Protein AF-A0A7W8IUI6-F1 (afdb_monomer_lite)

Radius of gyration: 22.39 Å; chains: 1; bounding box: 43×70×46 Å

Secondary structure (DSSP, 8-state):
--HHHHHHHHHHHHHHHHTTTTS-HHHHHHHHHHHHHHHH--S------TT-S---HHHHHHHHHS-HHHHHHHHTTS-HHHHHHHHHHTT----TTS-HHHHHHHHHHHHHHHHHHHHHHTSSSSSSSSSS--

Organism: NCBI:txid265948

Foldseek 3Di:
DDPVVVVVVVVVVVVLVVVQVPHDPVVSVVVVVVVVVVVPPPDPPDPPPPPPLDDCVVVLVVLLPDDLVVQLVSLVVDDLVVLVSSCVVVVHDDDSPDDSSVSSVSSSVVSVVVVVVVVVVVPPPPPPPPPPDD

Structure (mmCIF, N/CA/C/O backbone):
data_AF-A0A7W8IUI6-F1
#
_entry.id   AF-A0A7W8IUI6-F1
#
loop_
_atom_site.group_PDB
_atom_site.id
_atom_site.type_symbol
_atom_site.label_atom_id
_atom_site.label_alt_id
_atom_site.label_comp_id
_atom_site.label_asym_id
_atom_site.label_entity_id
_atom_site.label_seq_id
_atom_site.pdbx_PDB_ins_code
_atom_site.Cartn_x
_atom_site.Cartn_y
_atom_site.Cartn_z
_atom_site.occupancy
_atom_site.B_iso_or_equiv
_atom_site.auth_seq_id
_atom_site.auth_comp_id
_atom_site.auth_asym_id
_atom_site.auth_atom_id
_atom_site.pdbx_PDB_model_num
ATOM 1 N N . MET A 1 1 ? 25.401 -18.950 -16.901 1.00 66.31 1 MET A N 1
ATOM 2 C CA . MET A 1 1 ? 24.243 -18.455 -17.680 1.00 66.31 1 MET A CA 1
ATOM 3 C C . MET A 1 1 ? 24.741 -18.035 -19.053 1.00 66.31 1 MET A C 1
ATOM 5 O O . MET A 1 1 ? 25.766 -17.369 -19.109 1.00 66.31 1 MET A O 1
ATOM 9 N N . LYS A 1 2 ? 24.081 -18.447 -20.143 1.00 92.81 2 LYS A N 1
ATOM 10 C CA . LYS A 1 2 ? 24.415 -17.941 -21.486 1.00 92.81 2 LYS A CA 1
ATOM 11 C C . LYS A 1 2 ? 23.918 -16.499 -21.617 1.00 92.81 2 LYS A C 1
ATOM 13 O O . LYS A 1 2 ? 22.883 -16.175 -21.042 1.00 92.81 2 LYS A O 1
ATOM 18 N N . VAL A 1 3 ? 24.612 -15.666 -22.393 1.00 88.69 3 VAL A N 1
ATOM 19 C CA . VAL A 1 3 ? 24.217 -14.261 -22.629 1.00 88.69 3 VAL A CA 1
ATOM 20 C C . VAL A 1 3 ? 22.779 -14.172 -23.145 1.00 88.69 3 VAL A C 1
ATOM 22 O O . VAL A 1 3 ? 22.006 -13.367 -22.641 1.00 88.69 3 VAL A O 1
ATOM 25 N N . GLN A 1 4 ? 22.383 -15.082 -24.040 1.00 92.38 4 GLN A N 1
ATOM 26 C CA . GLN A 1 4 ? 21.007 -15.165 -24.536 1.00 92.38 4 GLN A CA 1
ATOM 27 C C . GLN A 1 4 ? 19.974 -15.324 -23.408 1.00 92.38 4 GLN A C 1
ATOM 29 O O . GLN A 1 4 ? 18.992 -14.603 -23.363 1.00 92.38 4 GLN A O 1
ATOM 34 N N . THR A 1 5 ? 20.236 -16.189 -22.424 1.00 93.56 5 THR A N 1
ATOM 35 C CA . THR A 1 5 ? 19.338 -16.389 -21.275 1.00 93.56 5 THR A CA 1
ATOM 36 C C . THR A 1 5 ? 19.192 -15.124 -20.423 1.00 93.56 5 THR A C 1
ATOM 38 O O . THR A 1 5 ? 18.132 -14.890 -19.843 1.00 93.56 5 THR A O 1
ATOM 41 N N . ALA A 1 6 ? 20.246 -14.307 -20.335 1.00 91.94 6 ALA A N 1
ATOM 42 C CA . ALA A 1 6 ? 20.190 -13.029 -19.633 1.00 91.94 6 ALA A CA 1
ATOM 43 C C . ALA A 1 6 ? 19.312 -12.021 -20.388 1.00 91.94 6 ALA A C 1
ATOM 45 O O . ALA A 1 6 ? 18.476 -11.371 -19.765 1.00 91.94 6 ALA A O 1
ATOM 46 N N . ILE A 1 7 ? 19.458 -11.950 -21.716 1.00 95.38 7 ILE A N 1
ATOM 47 C CA . ILE A 1 7 ? 18.626 -11.111 -22.592 1.00 95.38 7 ILE A CA 1
ATOM 48 C C . ILE A 1 7 ? 17.152 -11.497 -22.430 1.00 95.38 7 ILE A C 1
ATOM 50 O O . ILE A 1 7 ? 16.347 -10.655 -22.038 1.00 95.38 7 ILE A O 1
ATOM 54 N N . ASP A 1 8 ? 16.820 -12.780 -22.582 1.00 96.00 8 ASP A N 1
ATOM 55 C CA . ASP A 1 8 ? 15.438 -13.267 -22.478 1.00 96.00 8 ASP A CA 1
ATOM 56 C C . ASP A 1 8 ? 14.819 -12.982 -21.093 1.00 96.00 8 ASP A C 1
ATOM 58 O O . ASP A 1 8 ? 13.614 -12.763 -20.948 1.00 96.00 8 ASP A O 1
ATOM 62 N N . THR A 1 9 ? 15.639 -13.007 -20.036 1.00 95.00 9 THR A N 1
ATOM 63 C CA . THR A 1 9 ? 15.193 -12.691 -18.671 1.00 95.00 9 THR A CA 1
ATOM 64 C C . THR A 1 9 ? 14.905 -11.201 -18.522 1.00 95.00 9 THR A C 1
ATOM 66 O O . THR A 1 9 ? 13.871 -10.829 -17.969 1.00 95.00 9 THR A O 1
ATOM 69 N N . LEU A 1 10 ? 15.791 -10.345 -19.032 1.00 94.88 10 LEU A N 1
ATOM 70 C CA . LEU A 1 10 ? 15.628 -8.896 -18.972 1.00 94.88 10 LEU A CA 1
ATOM 71 C C . LEU A 1 10 ? 14.427 -8.420 -19.793 1.00 94.88 10 LEU A C 1
ATOM 73 O O . LEU A 1 10 ? 13.715 -7.531 -19.341 1.00 94.88 10 LEU A O 1
ATOM 77 N N . GLU A 1 11 ? 14.140 -9.042 -20.936 1.00 96.75 11 GLU A N 1
ATOM 78 C CA . GLU A 1 11 ? 12.941 -8.742 -21.729 1.00 96.75 11 GLU A CA 1
ATOM 79 C C . GLU A 1 11 ? 11.649 -9.031 -20.957 1.00 96.75 11 GLU A C 1
ATOM 81 O O . GLU A 1 11 ? 10.726 -8.214 -20.943 1.00 96.75 11 GLU A O 1
ATOM 86 N N . LYS A 1 12 ? 11.597 -10.162 -20.243 1.00 92.88 12 LYS A N 1
ATOM 87 C CA . LYS A 1 12 ? 10.455 -10.509 -19.384 1.00 92.88 12 LYS A CA 1
ATOM 88 C C . LYS A 1 12 ? 10.299 -9.528 -18.228 1.00 92.88 12 LYS A C 1
ATOM 90 O O . LYS A 1 12 ? 9.184 -9.107 -17.934 1.00 92.88 12 LYS A O 1
ATOM 95 N N . VAL A 1 13 ? 11.405 -9.146 -17.588 1.00 94.38 13 VAL A N 1
ATOM 96 C CA . VAL A 1 13 ? 11.392 -8.142 -16.516 1.00 94.38 13 VAL A CA 1
ATOM 97 C C . VAL A 1 13 ? 10.909 -6.797 -17.056 1.00 94.38 13 VAL A C 1
ATOM 99 O O . VAL A 1 13 ? 10.023 -6.188 -16.464 1.00 94.38 13 VAL A O 1
ATOM 102 N N . LEU A 1 14 ? 11.414 -6.361 -18.210 1.00 93.94 14 LEU A N 1
ATOM 103 C C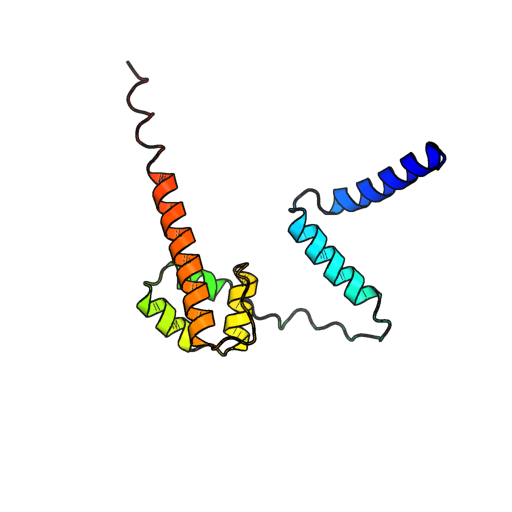A . LEU A 1 14 ? 11.007 -5.113 -18.848 1.00 93.94 14 LEU A CA 1
ATOM 104 C C . LEU A 1 14 ? 9.508 -5.095 -19.173 1.00 93.94 14 LEU A C 1
ATOM 106 O O . LEU A 1 14 ? 8.847 -4.086 -18.943 1.00 93.94 14 LEU A O 1
ATOM 110 N N . ALA A 1 15 ? 8.956 -6.202 -19.672 1.00 92.19 15 ALA A N 1
ATOM 111 C CA . ALA A 1 15 ? 7.525 -6.315 -19.949 1.00 92.19 15 ALA A CA 1
ATOM 112 C C . ALA A 1 15 ? 6.662 -6.156 -18.686 1.00 92.19 15 ALA A C 1
ATOM 114 O O . ALA A 1 15 ? 5.584 -5.569 -18.755 1.00 92.19 15 ALA A O 1
ATOM 115 N N . ILE A 1 16 ? 7.139 -6.644 -17.535 1.00 89.12 16 ILE A N 1
ATOM 116 C CA . ILE A 1 16 ? 6.474 -6.434 -16.243 1.00 89.12 16 ILE A CA 1
ATOM 117 C C . ILE A 1 16 ? 6.565 -4.957 -15.857 1.00 89.12 16 ILE A C 1
ATOM 119 O O . ILE A 1 16 ? 5.542 -4.346 -15.574 1.00 89.12 16 ILE A O 1
ATOM 123 N N . LEU A 1 17 ? 7.760 -4.363 -15.913 1.00 91.00 17 LEU A N 1
ATOM 124 C CA . LEU A 1 17 ? 7.981 -2.964 -15.527 1.00 91.00 17 LEU A CA 1
ATOM 125 C C . LEU A 1 17 ? 7.145 -1.979 -16.358 1.00 91.00 17 LEU A C 1
ATOM 127 O O . LEU A 1 17 ? 6.617 -1.019 -15.807 1.00 91.00 17 LEU A O 1
ATOM 131 N N . LYS A 1 18 ? 6.952 -2.243 -17.656 1.00 91.50 18 LYS A N 1
ATOM 132 C CA . LYS A 1 18 ? 6.105 -1.416 -18.535 1.00 91.50 18 LYS A CA 1
ATOM 133 C C . LYS A 1 18 ? 4.643 -1.332 -18.091 1.00 91.50 18 LYS A C 1
ATOM 135 O O . LYS A 1 18 ? 3.988 -0.341 -18.381 1.00 91.50 18 LYS A O 1
ATOM 140 N N . GLN A 1 19 ? 4.120 -2.331 -17.378 1.00 91.44 19 GLN A N 1
ATOM 141 C CA . GLN A 1 19 ? 2.750 -2.267 -16.846 1.00 91.44 19 GLN A CA 1
ATOM 142 C C . GLN A 1 19 ? 2.612 -1.286 -15.674 1.00 91.44 19 GLN A C 1
ATOM 144 O O . GLN A 1 19 ? 1.497 -0.930 -15.303 1.00 91.44 19 GLN A O 1
ATOM 149 N N . TYR A 1 20 ? 3.737 -0.842 -15.113 1.00 92.50 20 TYR A N 1
ATOM 150 C CA . TYR A 1 20 ? 3.809 0.016 -13.937 1.00 92.50 20 TYR A CA 1
ATOM 151 C C . TYR A 1 20 ? 4.559 1.327 -14.220 1.00 92.50 20 TYR A C 1
ATOM 153 O O . TYR A 1 20 ? 5.006 1.991 -13.293 1.00 92.50 20 TYR A O 1
ATOM 161 N N . GLU A 1 21 ? 4.687 1.725 -15.490 1.00 89.19 21 GLU A N 1
ATOM 162 C CA . GLU A 1 21 ? 5.453 2.910 -15.909 1.00 89.19 21 GLU A CA 1
ATOM 163 C C . GLU A 1 21 ? 4.966 4.215 -15.251 1.00 89.19 21 GLU A C 1
ATOM 165 O O . GLU A 1 21 ? 5.750 5.131 -15.015 1.00 89.19 21 GLU A O 1
ATOM 170 N N . SER A 1 22 ? 3.675 4.288 -14.916 1.00 86.44 22 SER A N 1
ATOM 171 C CA . SER A 1 22 ? 3.042 5.463 -14.314 1.00 86.44 22 SER A CA 1
ATOM 172 C C . SER A 1 22 ? 2.966 5.435 -12.785 1.00 86.44 22 SER A C 1
ATOM 174 O O . SER A 1 22 ? 2.360 6.336 -12.207 1.00 86.44 22 SER A O 1
ATOM 176 N N . VAL A 1 23 ? 3.499 4.402 -12.127 1.00 80.31 23 VAL A N 1
ATOM 177 C CA . VAL A 1 23 ? 3.410 4.236 -10.669 1.00 80.31 23 VAL A CA 1
ATOM 178 C C . VAL A 1 23 ? 4.789 4.071 -10.043 1.00 80.31 23 VAL A C 1
ATOM 180 O O . VAL A 1 23 ? 5.780 3.759 -10.703 1.00 80.31 23 VAL A O 1
ATOM 183 N N . THR A 1 24 ? 4.874 4.300 -8.739 1.00 89.25 24 THR A N 1
ATOM 184 C CA . THR A 1 24 ? 6.113 4.107 -7.989 1.00 89.25 24 THR A CA 1
ATOM 185 C C . THR A 1 24 ? 6.433 2.620 -7.813 1.00 89.25 24 THR A C 1
ATOM 187 O O . THR A 1 24 ? 5.560 1.751 -7.836 1.00 89.25 24 THR A O 1
ATOM 190 N N . VAL A 1 25 ? 7.711 2.313 -7.571 1.00 83.19 25 VAL A N 1
ATOM 191 C CA . VAL A 1 25 ? 8.166 0.940 -7.290 1.00 83.19 25 VAL A CA 1
ATOM 192 C C . VAL A 1 25 ? 7.442 0.346 -6.074 1.00 83.19 25 VAL A C 1
ATOM 194 O O . VAL A 1 25 ? 7.145 -0.843 -6.069 1.00 83.19 25 VAL A O 1
ATOM 197 N N . ASP A 1 26 ? 7.120 1.155 -5.063 1.00 75.56 26 ASP A N 1
ATOM 198 C CA . ASP A 1 26 ? 6.408 0.706 -3.858 1.00 75.56 26 ASP A CA 1
ATOM 199 C C . ASP A 1 26 ? 4.952 0.293 -4.158 1.00 75.56 26 ASP A C 1
ATOM 201 O O . ASP A 1 26 ? 4.491 -0.757 -3.702 1.00 75.56 26 ASP A O 1
ATOM 205 N N . GLU A 1 27 ? 4.256 1.052 -5.012 1.00 73.00 27 GLU A N 1
ATOM 206 C CA . GLU A 1 27 ? 2.907 0.725 -5.500 1.00 73.00 27 GLU A CA 1
ATOM 207 C C . GLU A 1 27 ? 2.912 -0.543 -6.362 1.00 73.00 27 GLU A C 1
ATOM 209 O O . GLU A 1 27 ? 2.079 -1.429 -6.163 1.00 73.00 27 GLU A O 1
ATOM 214 N N . MET A 1 28 ? 3.897 -0.678 -7.259 1.00 89.69 28 MET A N 1
ATOM 215 C CA . MET A 1 28 ? 4.109 -1.898 -8.041 1.00 89.69 28 MET A CA 1
ATOM 216 C C . MET A 1 28 ? 4.331 -3.113 -7.130 1.00 89.69 28 MET A C 1
ATOM 218 O O . MET A 1 28 ? 3.697 -4.150 -7.314 1.00 89.69 28 MET A O 1
ATOM 222 N N . LEU A 1 29 ? 5.223 -3.011 -6.140 1.00 88.31 29 LEU A N 1
ATOM 223 C CA . LEU A 1 29 ? 5.525 -4.116 -5.225 1.00 88.31 29 LEU A CA 1
ATOM 224 C C . LEU A 1 29 ? 4.317 -4.487 -4.356 1.00 88.31 29 LEU A C 1
ATOM 226 O O . LEU A 1 29 ? 4.097 -5.670 -4.083 1.00 88.31 29 LEU A O 1
ATOM 230 N N . THR A 1 30 ? 3.511 -3.501 -3.965 1.00 83.38 30 THR A N 1
ATOM 231 C CA . THR A 1 30 ? 2.259 -3.719 -3.235 1.00 83.38 30 THR A CA 1
ATOM 232 C C . THR A 1 30 ? 1.234 -4.463 -4.097 1.00 83.38 30 THR A C 1
ATOM 234 O O . THR A 1 30 ? 0.703 -5.485 -3.656 1.00 83.38 30 THR A O 1
ATOM 237 N N . ASP A 1 31 ? 1.002 -4.027 -5.338 1.00 84.19 31 ASP A N 1
ATOM 238 C CA . ASP A 1 31 ? 0.080 -4.687 -6.275 1.00 84.19 31 ASP A CA 1
ATOM 239 C C . ASP A 1 31 ? 0.540 -6.115 -6.620 1.00 84.19 31 ASP A C 1
ATOM 241 O O . ASP A 1 31 ? -0.240 -7.068 -6.525 1.00 84.19 31 ASP A O 1
ATOM 245 N N . LEU A 1 32 ? 1.831 -6.304 -6.914 1.00 88.12 32 LEU A N 1
ATOM 246 C CA . LEU A 1 32 ? 2.408 -7.625 -7.172 1.00 88.12 32 LEU A CA 1
ATOM 247 C C . LEU A 1 32 ? 2.252 -8.561 -5.969 1.00 88.12 32 LEU A C 1
ATOM 249 O O . LEU A 1 32 ? 1.918 -9.734 -6.144 1.00 88.12 32 LEU A O 1
ATOM 253 N N . SER A 1 33 ? 2.445 -8.058 -4.749 1.00 83.38 33 SER A N 1
ATOM 254 C CA . SER A 1 33 ? 2.261 -8.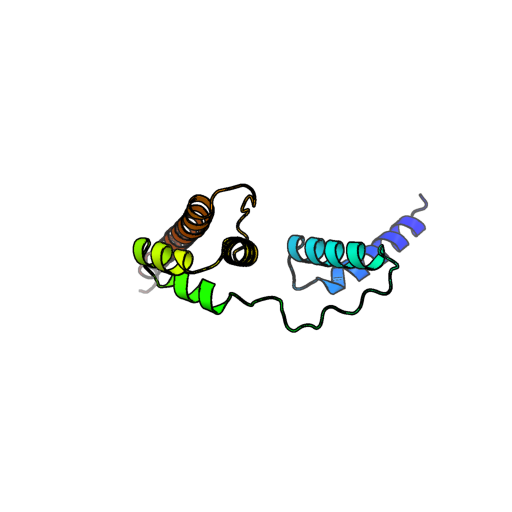835 -3.519 1.00 83.38 33 SER A CA 1
ATOM 255 C C . SER A 1 33 ? 0.812 -9.309 -3.348 1.00 83.38 33 SER A C 1
ATOM 257 O O . SER A 1 33 ? 0.576 -10.484 -3.045 1.00 83.38 33 SER A O 1
ATOM 259 N N . VAL A 1 34 ? -0.172 -8.444 -3.619 1.00 83.38 34 VAL A N 1
ATOM 260 C CA . VAL A 1 34 ? -1.604 -8.793 -3.567 1.00 83.38 34 VAL A CA 1
ATOM 261 C C . VAL A 1 34 ? -1.959 -9.829 -4.635 1.00 83.38 34 VAL A C 1
ATOM 263 O O . VAL A 1 34 ? -2.608 -10.837 -4.329 1.00 83.38 34 VAL A O 1
ATOM 266 N N . ARG A 1 35 ? -1.489 -9.641 -5.874 1.00 82.06 35 ARG A N 1
ATOM 267 C CA . ARG A 1 35 ? -1.731 -10.573 -6.989 1.00 82.06 35 ARG A CA 1
ATOM 268 C C . ARG A 1 35 ? -1.110 -11.945 -6.743 1.00 82.06 35 ARG A C 1
ATOM 270 O O . ARG A 1 35 ? -1.772 -12.960 -6.945 1.00 82.06 35 ARG A O 1
ATOM 277 N N . LEU A 1 36 ? 0.129 -11.992 -6.253 1.00 81.50 36 LEU A N 1
ATOM 278 C CA . LEU A 1 36 ? 0.833 -13.240 -5.935 1.00 81.50 36 LEU A CA 1
ATOM 279 C C . LEU A 1 36 ? 0.194 -13.983 -4.761 1.00 81.50 36 LEU A C 1
ATOM 281 O O . LEU A 1 36 ? 0.099 -15.212 -4.787 1.00 81.50 36 LEU A O 1
ATOM 285 N N . SER A 1 37 ? -0.267 -13.247 -3.749 1.00 76.19 37 SER A N 1
ATOM 286 C CA . SER A 1 37 ? -0.983 -13.825 -2.609 1.00 76.19 37 SER A CA 1
ATOM 287 C C . SER A 1 37 ? -2.323 -14.425 -3.039 1.00 76.19 37 SER A C 1
ATOM 289 O O . SER A 1 37 ? -2.672 -15.517 -2.598 1.00 76.19 37 SER A O 1
ATOM 291 N N . SER A 1 38 ? -3.022 -13.767 -3.967 1.00 62.06 38 SER A N 1
ATOM 292 C CA . SER A 1 38 ? -4.312 -14.223 -4.504 1.00 62.06 38 SER A CA 1
ATOM 293 C C . SER A 1 38 ? -4.174 -15.401 -5.478 1.00 62.06 38 SER A C 1
ATOM 295 O O . SER A 1 38 ? -5.050 -16.258 -5.542 1.00 62.06 38 SER A O 1
ATOM 297 N N . ALA A 1 39 ? -3.057 -15.488 -6.208 1.00 60.59 39 ALA A N 1
ATOM 298 C CA . ALA A 1 39 ? -2.788 -16.562 -7.165 1.00 60.59 39 ALA A CA 1
ATOM 299 C C . ALA A 1 39 ? -2.329 -17.879 -6.509 1.00 60.59 39 ALA A C 1
ATOM 301 O O . ALA A 1 39 ? -2.477 -18.947 -7.097 1.00 60.59 39 ALA A O 1
ATOM 302 N N . ARG A 1 40 ? -1.756 -17.831 -5.296 1.00 55.78 40 ARG A N 1
ATOM 303 C CA . ARG A 1 40 ? -1.291 -19.032 -4.570 1.00 55.78 40 ARG A CA 1
ATOM 304 C C . ARG A 1 40 ? -2.390 -19.731 -3.775 1.00 55.78 40 ARG A C 1
ATOM 306 O O . ARG A 1 40 ? -2.234 -20.897 -3.420 1.00 55.78 40 ARG A O 1
ATOM 313 N N . THR A 1 41 ? -3.506 -19.062 -3.507 1.00 47.62 41 THR A N 1
ATOM 314 C CA . THR A 1 41 ? -4.656 -19.676 -2.845 1.00 47.62 41 THR A CA 1
ATOM 315 C C . THR A 1 41 ? -5.611 -20.246 -3.886 1.00 47.62 41 THR A C 1
ATOM 317 O O . THR A 1 41 ? -6.646 -19.656 -4.170 1.00 47.62 41 THR A O 1
ATOM 320 N N . ASN A 1 42 ? -5.289 -21.426 -4.425 1.00 46.25 42 ASN A N 1
ATOM 321 C CA . ASN A 1 42 ? -6.256 -22.295 -5.108 1.00 46.25 42 ASN A CA 1
ATOM 322 C C . ASN A 1 42 ? -7.300 -22.823 -4.099 1.00 46.25 42 ASN A C 1
ATOM 324 O O . ASN A 1 42 ? -7.345 -23.999 -3.747 1.00 46.25 42 ASN A O 1
ATOM 328 N N . LYS A 1 43 ? -8.147 -21.926 -3.607 1.00 40.66 43 LYS A N 1
ATOM 329 C CA . LYS A 1 43 ? -9.543 -22.200 -3.275 1.00 40.66 43 LYS A CA 1
ATOM 330 C C . LYS A 1 43 ? -10.354 -21.348 -4.248 1.00 40.66 43 LYS A C 1
ATOM 332 O O . LYS A 1 43 ? -9.897 -20.249 -4.554 1.00 40.66 43 LYS A O 1
ATOM 337 N N . PRO A 1 44 ? -11.523 -21.801 -4.731 1.00 42.34 44 PRO A N 1
ATOM 338 C CA . PRO A 1 44 ? -12.437 -20.929 -5.454 1.00 42.34 44 PRO A CA 1
ATOM 339 C C . PRO A 1 44 ? -12.899 -19.842 -4.479 1.00 42.34 44 PRO A C 1
ATOM 341 O O . PRO A 1 44 ? -13.877 -19.991 -3.750 1.00 42.34 44 PRO A O 1
ATOM 344 N N . ALA A 1 45 ? -12.106 -18.780 -4.389 1.00 43.38 45 ALA A N 1
ATOM 345 C CA . ALA A 1 45 ? -12.424 -17.591 -3.646 1.00 43.38 45 ALA A CA 1
ATOM 346 C C . ALA A 1 45 ? -13.469 -16.881 -4.489 1.00 43.38 45 ALA A C 1
ATOM 348 O O . ALA A 1 45 ? -13.179 -16.343 -5.558 1.00 43.38 45 ALA A O 1
ATOM 349 N N . GLN A 1 46 ? -14.709 -16.955 -4.015 1.00 41.50 46 GLN A N 1
ATOM 350 C CA . GLN A 1 46 ? -15.724 -15.966 -4.323 1.00 41.50 46 GLN A CA 1
ATOM 351 C C . GLN A 1 46 ? -15.030 -14.606 -4.371 1.00 41.50 46 GLN A C 1
ATOM 353 O O . GLN A 1 46 ? -14.382 -14.208 -3.400 1.00 41.50 46 GLN A O 1
ATOM 358 N N . GLN A 1 47 ? -15.106 -13.951 -5.528 1.00 40.16 47 GLN A N 1
ATOM 359 C CA . GLN A 1 47 ? -14.727 -12.556 -5.672 1.00 40.16 47 GLN A CA 1
ATOM 360 C C . GLN A 1 47 ? -15.304 -11.809 -4.462 1.00 40.16 47 GLN A C 1
ATOM 362 O O . GLN A 1 47 ? -16.526 -11.859 -4.269 1.00 40.16 47 GLN A O 1
ATOM 367 N N . PRO A 1 48 ? -14.489 -11.141 -3.625 1.00 40.81 48 PRO A N 1
ATOM 368 C CA . PRO A 1 48 ? -15.045 -10.098 -2.794 1.00 40.81 48 PRO A CA 1
ATOM 369 C C . PRO A 1 48 ? -15.628 -9.111 -3.796 1.00 40.81 48 PRO A C 1
ATOM 371 O O . PRO A 1 48 ? -14.910 -8.574 -4.644 1.00 40.81 48 PRO A O 1
ATOM 374 N N . LYS A 1 49 ? -16.951 -8.965 -3.769 1.00 36.09 49 LYS A N 1
ATOM 375 C CA . LYS A 1 49 ? -17.630 -7.889 -4.477 1.00 36.09 49 LYS A CA 1
ATOM 376 C C . LYS A 1 49 ? -16.865 -6.602 -4.178 1.00 36.09 49 LYS A C 1
ATOM 378 O O . LYS A 1 49 ? -16.497 -6.349 -3.033 1.00 36.09 49 LYS A O 1
ATOM 383 N N . VAL A 1 50 ? -16.624 -5.828 -5.222 1.00 47.41 50 VAL A N 1
ATOM 384 C CA . VAL A 1 50 ? -15.843 -4.584 -5.259 1.00 47.41 50 VAL A CA 1
ATOM 385 C C . VAL A 1 50 ? -16.493 -3.449 -4.427 1.00 47.41 50 VAL A C 1
ATOM 387 O O . VAL A 1 50 ? -16.109 -2.297 -4.549 1.00 47.41 50 VAL A O 1
ATOM 390 N N . ASP A 1 51 ? -17.426 -3.754 -3.521 1.00 43.91 51 ASP A N 1
ATOM 391 C CA . ASP A 1 51 ? -18.332 -2.779 -2.900 1.00 43.91 51 ASP A CA 1
ATOM 392 C C . ASP A 1 51 ? -18.138 -2.526 -1.396 1.00 43.91 51 ASP A C 1
ATOM 394 O O . ASP A 1 51 ? -18.901 -1.755 -0.831 1.00 43.91 51 ASP A O 1
ATOM 398 N N . ASP A 1 52 ? -17.140 -3.099 -0.715 1.00 48.69 52 ASP A N 1
ATOM 399 C CA . ASP A 1 52 ? -17.037 -2.927 0.753 1.00 48.69 52 ASP A CA 1
ATOM 400 C C . ASP A 1 52 ? -15.612 -2.683 1.279 1.00 48.69 52 ASP A C 1
ATOM 402 O O . ASP A 1 52 ? -15.278 -3.031 2.411 1.00 48.69 52 ASP A O 1
ATOM 406 N N . ILE A 1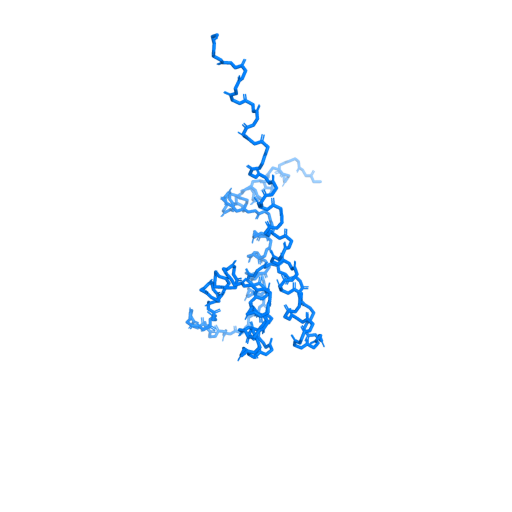 53 ? -14.738 -2.056 0.483 1.00 53.97 53 ILE A N 1
ATOM 407 C CA . ILE A 1 53 ? -13.591 -1.345 1.071 1.00 53.97 53 ILE A CA 1
ATOM 408 C C . ILE A 1 53 ? -14.110 0.050 1.421 1.00 53.97 53 ILE A C 1
ATOM 410 O O . ILE A 1 53 ? -14.380 0.820 0.498 1.00 53.97 53 ILE A O 1
ATOM 414 N N . PRO A 1 54 ? -14.285 0.400 2.708 1.00 60.69 54 PRO A N 1
ATOM 415 C CA . PRO A 1 54 ? -14.814 1.707 3.053 1.00 60.69 54 PRO A CA 1
ATOM 416 C C . PRO A 1 54 ? -13.814 2.770 2.596 1.00 60.69 54 PRO A C 1
ATOM 418 O O . PRO A 1 54 ? -12.668 2.794 3.053 1.00 60.69 54 PRO A O 1
ATOM 421 N N . ASP A 1 55 ? -14.235 3.624 1.666 1.00 75.25 55 ASP A N 1
ATOM 422 C CA . ASP A 1 55 ? -13.417 4.735 1.204 1.00 75.25 55 ASP A CA 1
ATOM 423 C C . ASP A 1 55 ? -13.447 5.860 2.243 1.00 75.25 55 ASP A C 1
ATOM 425 O O . ASP A 1 55 ? -14.451 6.554 2.428 1.00 75.25 55 ASP A O 1
ATOM 429 N N . TYR A 1 56 ? -12.319 6.068 2.918 1.00 79.31 56 TYR A N 1
ATOM 430 C CA . TYR A 1 56 ? -12.164 7.140 3.889 1.00 79.31 56 TYR A CA 1
ATOM 431 C C . TYR A 1 56 ? -11.575 8.419 3.281 1.00 79.31 56 TYR A C 1
ATOM 433 O O . TYR A 1 56 ? -11.205 9.322 4.029 1.00 79.31 56 TYR A O 1
ATOM 441 N N . THR A 1 57 ? -11.532 8.576 1.951 1.00 78.38 57 THR A N 1
ATOM 442 C CA . THR A 1 57 ? -10.985 9.777 1.288 1.00 78.38 57 THR A CA 1
ATOM 443 C C . THR A 1 57 ? -11.662 11.061 1.774 1.00 78.38 57 THR A C 1
ATOM 445 O O . THR A 1 57 ? -10.984 12.036 2.113 1.00 78.38 57 THR A O 1
ATOM 448 N N . ALA A 1 58 ? -12.994 11.062 1.886 1.00 77.38 58 ALA A N 1
ATOM 449 C CA . ALA A 1 58 ? -13.752 12.208 2.393 1.00 77.38 58 ALA A CA 1
ATOM 450 C C . ALA A 1 58 ? -13.428 12.516 3.864 1.00 77.38 58 ALA A C 1
ATOM 452 O O . ALA A 1 58 ? -13.317 13.680 4.256 1.00 77.38 58 ALA A O 1
ATOM 453 N N . VAL A 1 59 ? -13.227 11.472 4.674 1.00 81.06 59 VAL A N 1
ATOM 454 C CA . VAL A 1 59 ? -12.809 11.598 6.075 1.00 81.06 59 VAL A CA 1
ATOM 455 C C . VAL A 1 59 ? -11.417 12.216 6.122 1.00 81.06 59 VAL A C 1
ATOM 457 O O . VAL A 1 59 ? -11.249 13.238 6.774 1.00 81.06 59 VAL A O 1
ATOM 460 N N . ILE A 1 60 ? -10.459 11.692 5.354 1.00 81.75 60 ILE A N 1
ATOM 461 C CA . ILE A 1 60 ? -9.084 12.193 5.281 1.00 81.75 60 ILE A CA 1
ATOM 462 C C . ILE A 1 60 ? -9.063 13.679 4.934 1.00 81.75 60 ILE A C 1
ATOM 464 O O . ILE A 1 60 ? -8.458 14.449 5.673 1.00 81.75 60 ILE A O 1
ATOM 468 N N . GLN A 1 61 ? -9.761 14.097 3.872 1.00 80.06 61 GLN A N 1
ATOM 469 C CA . GLN A 1 61 ? -9.853 15.507 3.467 1.00 80.06 61 GLN A CA 1
ATOM 470 C C . GLN A 1 61 ? -10.464 16.393 4.557 1.00 80.06 61 GLN A C 1
ATOM 472 O O . GLN A 1 61 ? -10.003 17.509 4.775 1.00 80.06 61 GLN A O 1
ATOM 477 N N . LYS A 1 62 ? -11.453 15.887 5.295 1.00 79.75 62 LYS A N 1
ATOM 478 C CA . LYS A 1 62 ? -12.094 16.632 6.380 1.00 79.75 62 LYS A CA 1
ATOM 479 C C . LYS A 1 62 ? -11.181 16.815 7.594 1.00 79.75 62 LYS A C 1
ATOM 481 O O . LYS A 1 62 ? -11.164 17.896 8.175 1.00 79.75 62 LYS A O 1
ATOM 486 N N . ILE A 1 63 ? -10.372 15.808 7.946 1.00 81.75 63 ILE A N 1
ATOM 487 C CA . ILE A 1 63 ? -9.368 15.949 9.017 1.00 81.75 63 ILE A CA 1
ATOM 488 C C . ILE A 1 63 ? -8.314 16.996 8.614 1.00 81.75 63 ILE A C 1
ATOM 490 O O . ILE A 1 63 ? -7.767 17.673 9.480 1.00 81.75 63 ILE A O 1
ATOM 494 N N . LYS A 1 64 ? -8.063 17.186 7.305 1.00 76.31 64 LYS A N 1
ATOM 495 C CA . LYS A 1 64 ? -7.085 18.174 6.827 1.00 76.31 64 LYS A CA 1
ATOM 496 C C . LYS A 1 64 ? -7.452 19.619 7.158 1.00 76.31 64 LYS A C 1
ATOM 498 O O . LYS A 1 64 ? -6.570 20.463 7.319 1.00 76.31 64 LYS A O 1
ATOM 503 N N . THR A 1 65 ? -8.744 19.911 7.220 1.00 77.31 65 THR A N 1
ATOM 504 C CA . THR A 1 65 ? -9.262 21.263 7.447 1.00 77.31 65 THR A CA 1
ATOM 505 C C . THR A 1 65 ? -9.582 21.545 8.913 1.00 77.31 65 THR A C 1
ATOM 507 O O . THR A 1 65 ? -9.918 22.675 9.244 1.00 77.31 65 THR A O 1
ATOM 510 N N . MET A 1 66 ? -9.509 20.533 9.781 1.00 76.31 66 MET A N 1
ATOM 511 C CA . MET A 1 66 ? -9.850 20.635 11.201 1.00 76.31 66 MET A CA 1
ATOM 512 C C . MET A 1 66 ? -8.639 21.011 12.053 1.00 76.31 66 MET A C 1
ATOM 514 O O . MET A 1 66 ? -7.499 20.662 11.735 1.00 76.31 66 MET A O 1
ATOM 518 N N . ASN A 1 67 ? -8.892 21.680 13.178 1.00 78.19 67 ASN A N 1
ATOM 519 C CA . ASN A 1 67 ? -7.864 21.869 14.195 1.00 78.19 67 ASN A CA 1
ATOM 520 C C . ASN A 1 67 ? -7.580 20.548 14.948 1.00 78.19 67 ASN A C 1
ATOM 522 O O . ASN A 1 67 ? -8.292 19.551 14.806 1.00 78.19 67 ASN A O 1
ATOM 526 N N . LYS A 1 68 ? -6.510 20.520 15.752 1.00 76.69 68 LYS A N 1
ATOM 527 C CA . LYS A 1 68 ? -6.058 19.300 16.443 1.00 76.69 68 LYS A CA 1
ATOM 528 C C . LYS A 1 68 ? -7.145 18.698 17.346 1.00 76.69 68 LYS A C 1
ATOM 530 O O . LYS A 1 68 ? -7.321 17.484 17.365 1.00 76.69 68 LYS A O 1
ATOM 535 N N . GLU A 1 69 ? -7.871 19.530 18.078 1.00 79.19 69 GLU A N 1
ATOM 536 C CA . GLU A 1 69 ? -8.881 19.121 19.064 1.00 79.19 69 GLU A CA 1
ATOM 537 C C . GLU A 1 69 ? -10.174 18.629 18.393 1.00 79.19 69 GLU A C 1
ATOM 539 O O . GLU A 1 69 ? -10.763 17.619 18.797 1.00 79.19 69 GLU A O 1
ATOM 544 N N . GLU A 1 70 ? -10.565 19.282 17.302 1.00 80.44 70 GLU A N 1
ATOM 545 C CA . GLU A 1 70 ? -11.657 18.882 16.417 1.00 80.44 70 GLU A CA 1
ATOM 546 C C . GLU A 1 70 ? -11.349 17.553 15.730 1.00 80.44 70 GLU A C 1
ATOM 548 O O . GLU A 1 70 ? -12.202 16.667 15.706 1.00 80.44 70 GLU A O 1
ATOM 553 N N . ALA A 1 71 ? -10.121 17.373 15.236 1.00 82.56 71 ALA A N 1
ATOM 554 C CA . ALA A 1 71 ? -9.673 16.136 14.607 1.00 82.56 71 ALA A CA 1
ATOM 555 C C . ALA A 1 71 ? -9.692 14.955 15.591 1.00 82.56 71 ALA A C 1
ATOM 557 O O . ALA A 1 71 ? -10.169 13.875 15.236 1.00 82.56 71 ALA A O 1
ATOM 558 N N . ILE A 1 72 ? -9.242 15.158 16.840 1.00 85.62 72 ILE A N 1
ATOM 559 C CA . ILE A 1 72 ? -9.325 14.139 17.902 1.00 85.62 72 ILE A CA 1
ATOM 560 C C . ILE A 1 72 ? -10.788 13.756 18.137 1.00 85.62 72 ILE A C 1
ATOM 562 O O . ILE A 1 72 ? -11.134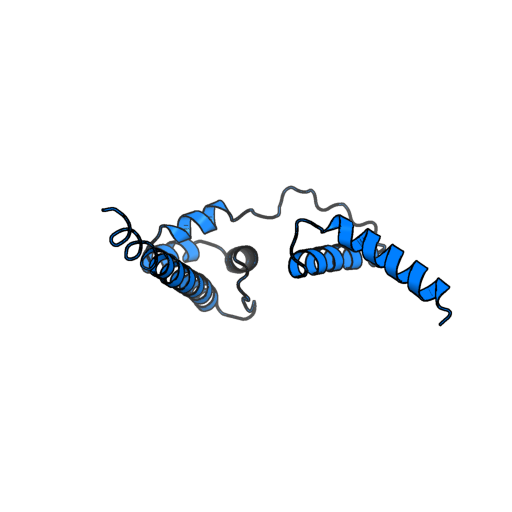 12.572 18.120 1.00 85.62 72 ILE A O 1
ATOM 566 N N . SER A 1 73 ? -11.656 14.752 18.320 1.00 86.31 73 SER A N 1
ATOM 567 C CA . SER A 1 73 ? -13.080 14.539 18.594 1.00 86.31 73 SER A CA 1
ATOM 568 C C . SER A 1 73 ? -13.795 13.858 17.427 1.00 86.31 73 SER A C 1
ATOM 570 O O . SER A 1 73 ? -14.626 12.974 17.635 1.00 86.31 73 SER A O 1
ATOM 572 N N . PHE A 1 74 ? -13.450 14.216 16.192 1.00 85.94 74 PHE A N 1
ATOM 573 C CA . PHE A 1 74 ? -14.016 13.644 14.977 1.00 85.94 74 PHE A CA 1
ATOM 574 C C . PHE A 1 74 ? -13.596 12.183 14.785 1.00 85.94 74 PHE A C 1
ATOM 576 O O . PHE A 1 74 ? -14.454 11.316 14.620 1.00 85.94 74 PHE A O 1
ATOM 583 N N . LEU A 1 75 ? -12.298 11.887 14.903 1.00 85.75 75 LEU A N 1
ATOM 584 C CA . LEU A 1 75 ? -11.766 10.526 14.801 1.00 85.75 75 LEU A CA 1
ATOM 585 C C . LEU A 1 75 ? -12.230 9.634 15.965 1.00 85.75 75 LEU A C 1
ATOM 587 O O . LEU A 1 75 ? -12.416 8.430 15.800 1.00 85.75 75 LEU A O 1
ATOM 591 N N . SER A 1 76 ? -12.522 10.205 17.137 1.00 87.19 76 SER A N 1
ATOM 592 C CA . SER A 1 76 ? -13.038 9.439 18.279 1.00 87.19 76 SER A CA 1
ATOM 593 C C . SER A 1 76 ? -14.364 8.711 17.996 1.00 87.19 76 SER A C 1
ATOM 595 O O . SER A 1 76 ? -14.644 7.702 18.646 1.00 87.19 76 SER A O 1
ATOM 597 N N . ARG A 1 77 ? -15.145 9.155 16.999 1.00 88.69 77 ARG A N 1
ATOM 598 C CA . ARG A 1 77 ? -16.443 8.567 16.618 1.00 88.69 77 ARG A CA 1
ATOM 599 C C . ARG A 1 77 ? -16.320 7.270 15.815 1.00 88.69 77 ARG A C 1
ATOM 601 O O . ARG A 1 77 ? -17.261 6.485 15.786 1.00 88.69 77 ARG A O 1
ATOM 608 N N . PHE A 1 78 ? -15.168 7.031 15.195 1.00 86.44 78 PHE A N 1
ATOM 609 C CA . PHE A 1 78 ? -14.915 5.863 14.348 1.00 86.44 78 PHE A CA 1
ATOM 610 C C . PHE A 1 78 ? -14.496 4.643 15.173 1.00 86.44 78 PHE A C 1
ATOM 612 O O . PHE A 1 78 ? -13.959 4.783 16.278 1.00 86.44 78 PHE A O 1
ATOM 619 N N . LYS A 1 79 ? -14.720 3.422 14.678 1.00 87.75 79 LYS A N 1
ATOM 620 C CA . LYS A 1 79 ? -14.249 2.213 15.373 1.00 87.75 79 LYS A CA 1
ATOM 621 C C . LYS A 1 79 ? -12.731 2.091 15.252 1.00 87.75 79 LYS A C 1
ATOM 623 O O . LYS A 1 79 ? -12.097 2.744 14.431 1.00 87.75 79 LYS A O 1
ATOM 628 N N . LYS A 1 80 ? -12.118 1.260 16.099 1.00 82.62 80 LYS A N 1
ATOM 629 C CA . LYS A 1 80 ? -10.661 1.053 16.066 1.00 82.62 80 LYS A CA 1
ATOM 630 C C . LYS A 1 80 ? -10.197 0.539 14.696 1.00 82.62 80 LYS A C 1
ATOM 632 O O . LYS A 1 80 ? -9.176 1.006 14.202 1.00 82.62 80 LYS A O 1
ATOM 637 N N . ASP A 1 81 ? -10.961 -0.363 14.090 1.00 82.25 81 ASP A N 1
ATOM 638 C CA . ASP A 1 81 ? -10.649 -0.921 12.772 1.00 82.25 81 ASP A CA 1
ATOM 639 C C . ASP A 1 81 ? -10.718 0.147 11.672 1.00 82.25 81 ASP A C 1
ATOM 641 O O . ASP A 1 81 ? -9.812 0.232 10.846 1.00 82.25 81 ASP A O 1
ATOM 645 N N . ASP A 1 82 ? -11.706 1.043 11.742 1.00 83.94 82 ASP A N 1
ATOM 646 C CA . ASP A 1 82 ? -11.842 2.185 10.828 1.00 83.94 82 ASP A CA 1
ATOM 647 C C . ASP A 1 82 ? -10.665 3.159 10.971 1.00 83.94 82 ASP A C 1
ATOM 649 O O . ASP A 1 82 ? -10.119 3.631 9.982 1.00 83.94 82 ASP A O 1
ATOM 653 N N . ILE A 1 83 ? -10.205 3.420 12.200 1.00 87.06 83 ILE A N 1
ATOM 654 C CA . ILE A 1 83 ? -9.015 4.248 12.451 1.00 87.06 83 ILE A CA 1
ATOM 655 C C . ILE A 1 83 ? -7.760 3.627 11.827 1.00 87.06 83 ILE A C 1
ATOM 657 O O . ILE A 1 83 ? -6.928 4.338 11.261 1.00 87.06 83 ILE A O 1
ATOM 661 N N . ILE A 1 84 ? -7.622 2.301 11.899 1.00 84.06 84 ILE A N 1
ATOM 662 C CA . ILE A 1 84 ? -6.512 1.588 11.259 1.00 84.06 84 ILE A CA 1
ATOM 663 C C . ILE A 1 84 ? -6.624 1.691 9.734 1.00 84.06 84 ILE A C 1
ATOM 665 O O . ILE A 1 84 ? -5.613 1.925 9.072 1.00 84.06 84 ILE A O 1
ATOM 669 N N . ALA A 1 85 ? -7.829 1.551 9.180 1.00 82.56 85 ALA A N 1
ATOM 670 C CA . ALA A 1 85 ? -8.079 1.699 7.751 1.00 82.56 85 ALA A CA 1
ATOM 671 C C . ALA A 1 85 ? -7.763 3.122 7.254 1.00 82.56 85 ALA A C 1
ATOM 673 O O . ALA A 1 85 ? -7.035 3.269 6.274 1.00 82.56 85 ALA A O 1
ATOM 674 N N . ILE A 1 86 ? -8.191 4.158 7.985 1.00 84.50 86 ILE A N 1
ATOM 675 C CA . ILE A 1 86 ? -7.859 5.565 7.709 1.00 84.50 86 ILE A CA 1
ATOM 676 C C . ILE A 1 86 ? -6.340 5.766 7.705 1.00 84.50 86 ILE A C 1
ATOM 678 O O . ILE A 1 86 ? -5.792 6.333 6.764 1.00 84.50 86 ILE A O 1
ATOM 682 N N . GLY A 1 87 ? -5.631 5.263 8.720 1.00 82.69 87 GLY A N 1
ATOM 683 C CA . GLY A 1 87 ? -4.174 5.382 8.770 1.00 82.69 87 GLY A CA 1
ATOM 684 C C . GLY A 1 87 ? -3.463 4.651 7.632 1.00 82.69 87 GLY A C 1
ATOM 685 O O . GLY A 1 87 ? -2.507 5.190 7.084 1.00 82.69 87 GLY A O 1
ATOM 686 N N . ARG A 1 88 ? -3.953 3.473 7.218 1.00 82.19 88 ARG A N 1
ATOM 687 C CA . ARG A 1 88 ? -3.437 2.762 6.035 1.00 82.19 88 ARG A CA 1
ATOM 688 C C . ARG A 1 88 ? -3.623 3.581 4.761 1.00 82.19 88 ARG A C 1
ATOM 690 O O . ARG A 1 88 ? -2.672 3.722 4.005 1.00 82.19 88 ARG A O 1
ATOM 697 N N . GLN A 1 89 ? -4.803 4.164 4.559 1.00 80.50 89 GLN A N 1
ATOM 698 C CA . GLN A 1 89 ? -5.088 5.012 3.398 1.00 80.50 89 GLN A CA 1
ATOM 699 C C . GLN A 1 89 ? -4.282 6.325 3.417 1.00 80.50 89 GLN A C 1
ATOM 701 O O . GLN A 1 89 ? -4.005 6.906 2.374 1.00 80.50 89 GLN A O 1
ATOM 706 N N . MET A 1 90 ? -3.842 6.770 4.597 1.00 75.38 90 MET A N 1
ATOM 707 C CA . MET A 1 90 ? -2.919 7.895 4.773 1.00 75.38 90 MET A CA 1
ATOM 708 C C . MET A 1 90 ? -1.431 7.499 4.710 1.00 75.38 90 MET A C 1
AT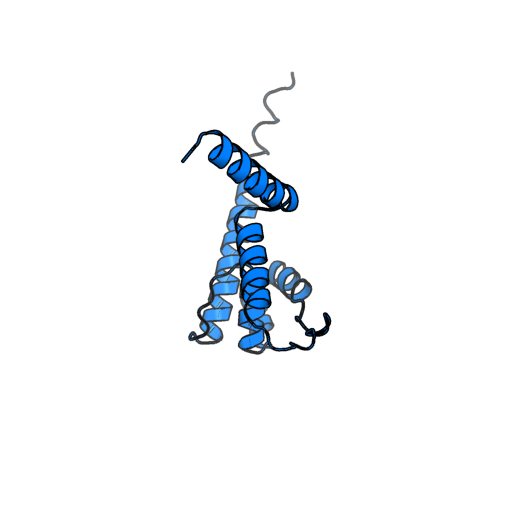OM 710 O O . MET A 1 90 ? -0.583 8.340 4.993 1.00 75.38 90 MET A O 1
ATOM 714 N N . ASN A 1 91 ? -1.087 6.250 4.366 1.00 74.81 91 ASN A N 1
ATOM 715 C CA . ASN A 1 91 ? 0.290 5.731 4.373 1.00 74.81 91 ASN A CA 1
ATOM 716 C C . ASN A 1 91 ? 1.009 5.835 5.736 1.00 74.81 91 ASN A C 1
ATOM 718 O O . ASN A 1 91 ? 2.234 5.942 5.826 1.00 74.81 91 ASN A O 1
ATOM 722 N N . ILE A 1 92 ? 0.255 5.754 6.831 1.00 80.12 92 ILE A N 1
ATOM 723 C CA . ILE A 1 92 ? 0.779 5.785 8.197 1.00 80.12 92 ILE A CA 1
ATOM 724 C C . ILE A 1 92 ? 0.931 4.354 8.709 1.00 80.12 92 ILE A C 1
ATOM 726 O O . ILE A 1 92 ? -0.032 3.586 8.783 1.00 80.12 92 ILE A O 1
ATOM 730 N N . LYS A 1 93 ? 2.145 3.994 9.143 1.00 76.81 93 LYS A N 1
ATOM 731 C CA . LYS A 1 93 ? 2.402 2.711 9.814 1.00 76.81 93 LYS A CA 1
ATOM 732 C C . LYS A 1 93 ? 1.804 2.716 11.221 1.00 76.81 93 LYS A C 1
ATOM 734 O O . LYS A 1 93 ? 2.450 3.113 12.186 1.00 76.81 93 LYS A O 1
ATOM 739 N N . LEU A 1 94 ? 0.569 2.240 11.329 1.00 81.31 94 LEU A N 1
ATOM 740 C CA . LEU A 1 94 ? -0.131 2.039 12.594 1.00 81.31 94 LEU A CA 1
ATOM 741 C C . LEU A 1 94 ? 0.057 0.608 13.115 1.00 81.31 94 LEU A C 1
ATOM 743 O O . LEU A 1 94 ? -0.131 -0.363 12.379 1.00 81.31 94 LEU A O 1
ATOM 747 N N . LYS A 1 95 ? 0.377 0.453 14.404 1.00 79.56 95 LYS A N 1
ATOM 748 C CA . LYS A 1 95 ? 0.428 -0.867 15.046 1.00 79.56 95 LYS A CA 1
ATOM 749 C C . LYS A 1 95 ? -0.965 -1.228 15.556 1.00 79.56 95 LYS A C 1
ATOM 751 O O . LYS A 1 95 ? -1.465 -0.627 16.498 1.00 79.56 95 LYS A O 1
ATOM 756 N N . GLY A 1 96 ? -1.581 -2.270 14.999 1.00 75.00 96 GLY A N 1
ATOM 757 C CA . GLY A 1 96 ? -2.935 -2.694 15.398 1.00 75.00 96 GLY A CA 1
ATOM 758 C C . GLY A 1 96 ? -3.090 -3.085 16.881 1.00 75.00 96 GLY A C 1
ATOM 759 O O . GLY A 1 96 ? -4.203 -3.081 17.409 1.00 75.00 96 GLY A O 1
ATOM 760 N N . LYS A 1 97 ? -1.984 -3.382 17.579 1.00 80.00 97 LYS A N 1
ATOM 761 C CA . LYS A 1 97 ? -1.966 -3.663 19.025 1.00 80.00 97 LYS A CA 1
ATOM 762 C C . LYS A 1 97 ? -2.143 -2.411 19.892 1.00 80.00 97 LYS A C 1
ATOM 764 O O . LYS A 1 97 ? -2.549 -2.544 21.042 1.00 80.00 97 LYS A O 1
ATOM 769 N N . ASP A 1 98 ? -1.902 -1.222 19.348 1.00 82.44 98 ASP A N 1
ATOM 770 C CA . ASP A 1 98 ? -1.947 0.017 20.119 1.00 82.44 98 ASP A CA 1
ATOM 771 C C . ASP A 1 98 ? -3.388 0.407 20.485 1.00 82.44 98 ASP A C 1
ATOM 773 O O . ASP A 1 98 ? -4.379 -0.038 19.886 1.00 82.44 98 ASP A O 1
ATOM 777 N N . GLN A 1 99 ? -3.521 1.238 21.517 1.00 87.62 99 GLN A N 1
ATOM 778 C CA . GLN A 1 99 ? -4.817 1.763 21.934 1.00 87.62 99 GLN A CA 1
ATOM 779 C C . GLN A 1 99 ? -5.355 2.754 20.897 1.00 87.62 99 GLN A C 1
ATOM 781 O O . GLN A 1 99 ? -4.599 3.512 20.293 1.00 87.62 99 GLN A O 1
ATOM 786 N N . LYS A 1 100 ? -6.684 2.813 20.745 1.00 86.00 100 LYS A N 1
ATOM 787 C CA . LYS A 1 100 ? -7.361 3.723 19.802 1.00 86.00 100 LYS A CA 1
ATOM 788 C C . LYS A 1 100 ? -6.894 5.179 19.940 1.00 86.00 100 LYS A C 1
ATOM 790 O O . LYS A 1 100 ? -6.715 5.851 18.933 1.00 86.00 100 LYS A O 1
ATOM 795 N N . LYS A 1 101 ? -6.636 5.643 21.167 1.00 86.56 101 LYS A N 1
ATOM 796 C CA . LYS A 1 101 ? -6.119 6.993 21.434 1.00 86.56 101 LYS A CA 1
ATOM 797 C C . LYS A 1 101 ? -4.744 7.236 20.790 1.00 86.56 101 LYS A C 1
ATOM 799 O O . LYS A 1 101 ? -4.572 8.240 20.110 1.00 86.56 101 LYS A O 1
ATOM 804 N N . ILE A 1 102 ? -3.818 6.285 20.926 1.00 85.56 102 ILE A N 1
ATOM 805 C CA . ILE A 1 102 ? -2.468 6.347 20.334 1.00 85.56 102 ILE A CA 1
ATOM 806 C C . ILE A 1 102 ? -2.548 6.345 18.802 1.00 85.56 102 ILE A C 1
ATOM 808 O O . ILE A 1 102 ? -1.833 7.091 18.135 1.00 85.56 102 ILE A O 1
ATOM 812 N N . LEU A 1 103 ? -3.455 5.545 18.233 1.00 87.44 103 LEU A N 1
ATOM 813 C CA . LEU A 1 103 ? -3.679 5.509 16.787 1.00 87.44 103 LEU A CA 1
ATOM 814 C C . LEU A 1 103 ? -4.159 6.867 16.251 1.00 87.44 103 LEU A C 1
ATOM 816 O O . LEU A 1 103 ? -3.626 7.359 15.260 1.00 87.44 103 LEU A O 1
ATOM 820 N N . ILE A 1 104 ? -5.114 7.499 16.941 1.00 88.31 104 ILE A N 1
ATOM 821 C CA . ILE A 1 104 ? -5.629 8.832 16.595 1.00 88.31 104 ILE A CA 1
ATOM 822 C C . ILE A 1 104 ? -4.527 9.893 16.715 1.00 88.31 104 ILE A C 1
ATOM 824 O O . ILE A 1 104 ? -4.339 10.683 15.792 1.00 88.31 104 ILE A O 1
ATOM 828 N N . GLU A 1 105 ? -3.758 9.894 17.806 1.00 87.19 105 GLU A N 1
ATOM 829 C CA . GLU A 1 105 ? -2.635 10.825 17.986 1.00 87.19 105 GLU A CA 1
ATOM 830 C C . GLU A 1 105 ? -1.582 10.674 16.883 1.00 87.19 105 GLU A C 1
ATOM 832 O O . GLU A 1 105 ? -1.079 11.673 16.371 1.00 87.19 105 GLU A O 1
ATOM 837 N N . THR A 1 106 ? -1.292 9.442 16.462 1.00 85.94 106 THR A N 1
ATOM 838 C CA . THR A 1 106 ? -0.341 9.166 15.377 1.00 85.94 106 THR A CA 1
ATOM 839 C C . THR A 1 106 ? -0.830 9.738 14.045 1.00 85.94 106 THR A C 1
ATOM 841 O O . THR A 1 106 ? -0.059 10.392 13.342 1.00 85.94 106 THR A O 1
ATOM 844 N N . ILE A 1 107 ? -2.116 9.556 13.722 1.00 86.81 107 ILE A N 1
ATOM 845 C CA . ILE A 1 107 ? -2.740 10.119 12.512 1.00 86.81 107 ILE A CA 1
ATOM 846 C C . ILE A 1 107 ? -2.650 11.648 12.509 1.00 86.81 107 ILE A C 1
ATOM 848 O O . ILE A 1 107 ? -2.259 12.263 11.516 1.00 86.81 107 ILE A O 1
ATOM 852 N N . ILE A 1 108 ? -2.968 12.267 13.641 1.00 84.75 108 ILE A N 1
ATOM 853 C CA . ILE A 1 108 ? -3.005 13.722 13.781 1.00 84.75 108 ILE A CA 1
ATOM 854 C C . ILE A 1 108 ? -1.601 14.330 13.760 1.00 84.75 108 ILE A C 1
ATOM 856 O O . ILE A 1 108 ? -1.388 15.359 13.122 1.00 84.75 108 ILE A O 1
ATOM 860 N N . ASN A 1 109 ? -0.623 13.694 14.408 1.00 82.94 109 ASN A N 1
ATOM 861 C CA . ASN A 1 109 ? 0.767 14.148 14.391 1.00 82.94 109 ASN A CA 1
ATOM 862 C C . ASN A 1 109 ? 1.375 14.049 12.985 1.00 82.94 109 ASN A C 1
ATOM 864 O O . ASN A 1 109 ? 2.075 14.967 12.558 1.00 82.94 109 ASN A O 1
ATOM 868 N N . HIS A 1 110 ? 1.069 12.980 12.244 1.00 81.56 110 HIS A N 1
ATOM 869 C CA . HIS A 1 110 ? 1.468 12.850 10.843 1.00 81.56 110 HIS A CA 1
ATOM 870 C C . HIS A 1 110 ? 0.875 13.976 9.986 1.00 81.56 110 HIS A C 1
ATOM 872 O O . HIS A 1 110 ? 1.580 14.588 9.184 1.00 81.56 110 HIS A O 1
ATOM 878 N N . TYR A 1 111 ? -0.397 14.317 10.206 1.00 71.44 111 TYR A N 1
ATOM 879 C CA . TYR A 1 111 ? -1.017 15.436 9.509 1.00 71.44 111 TYR A CA 1
ATOM 880 C C . TYR A 1 111 ? -0.392 16.794 9.878 1.00 71.44 111 TYR A C 1
ATOM 882 O O . TYR A 1 111 ? -0.082 17.593 8.993 1.00 71.44 111 TYR A O 1
ATOM 890 N N . GLY A 1 112 ? -0.127 17.039 11.166 1.00 65.00 112 GLY A N 1
ATOM 891 C CA . GLY A 1 112 ? 0.577 18.239 11.630 1.00 65.00 112 GLY A CA 1
ATOM 892 C C . GLY A 1 112 ? 1.966 18.392 11.000 1.00 65.00 112 GLY A C 1
ATOM 893 O O . GLY A 1 112 ? 2.347 19.496 10.617 1.00 65.00 112 GLY A O 1
ATOM 894 N N . PHE A 1 113 ? 2.688 17.285 10.802 1.00 58.91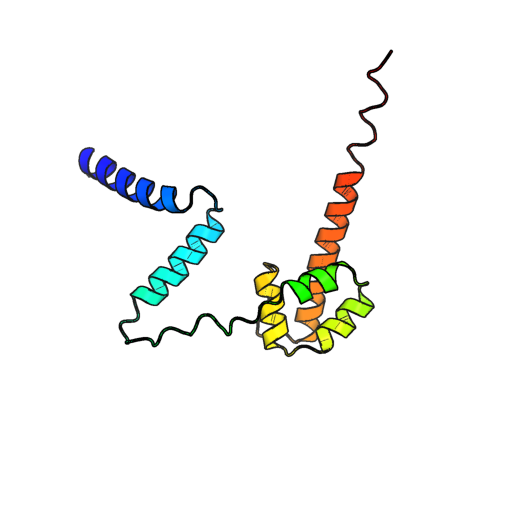 113 PHE A N 1
ATOM 895 C CA . PHE A 1 113 ? 3.967 17.266 10.090 1.00 58.91 113 PHE A CA 1
ATOM 896 C C . PHE A 1 113 ? 3.818 17.662 8.610 1.00 58.91 113 PHE A C 1
ATOM 898 O O . PHE A 1 113 ? 4.552 18.530 8.132 1.00 58.91 113 PHE A O 1
ATOM 905 N N . ILE A 1 114 ? 2.826 17.110 7.897 1.00 59.28 114 ILE A N 1
ATOM 906 C CA . ILE A 1 114 ? 2.535 17.482 6.499 1.00 59.28 114 ILE A CA 1
ATOM 907 C C . ILE A 1 114 ? 2.185 18.969 6.390 1.00 59.28 114 ILE A C 1
ATOM 909 O O . ILE A 1 114 ? 2.688 19.663 5.503 1.00 59.28 114 ILE A O 1
ATOM 913 N N . HIS A 1 115 ? 1.344 19.481 7.288 1.00 53.62 115 HIS A N 1
ATOM 914 C CA . HIS A 1 115 ? 0.910 20.875 7.250 1.00 53.62 115 HIS A CA 1
ATOM 915 C C . HIS A 1 115 ? 2.074 21.847 7.502 1.00 53.62 115 HIS A C 1
ATOM 917 O O . HIS A 1 115 ? 2.212 22.844 6.791 1.00 53.62 115 HIS A O 1
ATOM 923 N N . LEU A 1 116 ? 2.968 21.524 8.444 1.00 55.16 116 LEU A N 1
ATOM 924 C CA . LEU A 1 116 ? 4.169 22.318 8.722 1.00 55.16 116 LEU A CA 1
ATOM 925 C C . LEU A 1 116 ? 5.145 22.348 7.534 1.00 55.16 116 LEU A C 1
ATOM 927 O O . LEU A 1 116 ? 5.678 23.411 7.211 1.00 55.16 116 LEU A O 1
ATOM 931 N N . HIS A 1 117 ? 5.349 21.220 6.846 1.00 52.56 117 HIS A N 1
ATOM 932 C CA . HIS A 1 117 ? 6.187 21.173 5.642 1.00 52.56 117 HIS A CA 1
ATOM 933 C C . HIS A 1 117 ? 5.541 21.889 4.444 1.00 52.56 117 HIS A C 1
ATOM 935 O O . HIS A 1 117 ? 6.220 22.617 3.720 1.00 52.56 117 HIS A O 1
ATOM 941 N N . THR A 1 118 ? 4.221 21.776 4.279 1.00 49.09 118 THR A N 1
ATOM 942 C CA . THR A 1 118 ? 3.478 22.433 3.188 1.00 49.09 118 THR A CA 1
ATOM 943 C C . THR A 1 118 ? 3.470 23.960 3.330 1.00 49.09 118 THR A C 1
ATOM 945 O O . THR A 1 118 ? 3.567 24.677 2.335 1.00 49.09 118 THR A O 1
ATOM 948 N N . GLN A 1 119 ? 3.393 24.488 4.558 1.00 49.62 119 GLN A N 1
ATOM 949 C CA . GLN A 1 119 ? 3.459 25.936 4.790 1.00 49.62 119 GLN A CA 1
ATOM 950 C C . GLN A 1 119 ? 4.875 26.517 4.645 1.00 49.62 119 GLN A C 1
ATOM 952 O O . GLN A 1 119 ? 5.012 27.679 4.262 1.00 49.62 119 GLN A O 1
ATOM 957 N N . ARG A 1 120 ? 5.931 25.739 4.922 1.00 43.81 120 ARG A N 1
ATOM 958 C CA . ARG A 1 120 ? 7.323 26.193 4.749 1.00 43.81 120 ARG A CA 1
ATOM 959 C C . ARG A 1 120 ? 7.744 26.261 3.278 1.00 43.81 120 ARG A C 1
ATOM 961 O O . ARG A 1 120 ? 8.380 27.237 2.899 1.00 43.81 120 ARG A O 1
ATOM 968 N N . GLY A 1 121 ? 7.292 25.329 2.435 1.00 43.94 121 GLY A N 1
ATOM 969 C CA . GLY A 1 121 ? 7.579 25.347 0.990 1.00 43.94 121 GLY A CA 1
ATOM 970 C C . GLY A 1 121 ? 6.956 26.521 0.217 1.00 43.94 121 GLY A C 1
ATOM 971 O O . GLY A 1 121 ? 7.409 26.845 -0.873 1.00 43.94 121 GLY A O 1
ATOM 972 N N . LYS A 1 122 ? 5.949 27.207 0.780 1.00 47.06 122 LYS A N 1
ATOM 973 C CA . LYS A 1 122 ? 5.342 28.409 0.173 1.00 47.06 122 LYS A CA 1
ATOM 974 C C . LYS A 1 122 ? 6.051 29.724 0.522 1.00 47.06 122 LYS A C 1
ATOM 976 O O . LYS A 1 122 ? 5.649 30.763 0.006 1.00 47.06 122 LYS A O 1
ATOM 981 N N . LYS A 1 123 ? 7.070 29.714 1.393 1.00 46.62 123 LYS A N 1
ATOM 982 C CA . LYS A 1 123 ? 7.796 30.936 1.789 1.00 46.62 123 LYS A CA 1
ATOM 983 C C . LYS A 1 123 ? 9.098 31.176 1.018 1.00 46.62 123 LYS A C 1
ATOM 985 O O . LYS A 1 123 ? 9.612 32.285 1.085 1.00 46.62 123 LYS A O 1
ATOM 990 N N . GLU A 1 124 ? 9.598 30.204 0.256 1.00 45.72 124 GLU A N 1
ATOM 991 C CA . GLU A 1 124 ? 10.869 30.354 -0.477 1.00 45.72 124 GLU A CA 1
ATOM 992 C C . GLU A 1 124 ? 10.714 30.895 -1.909 1.00 45.72 124 GLU A C 1
ATOM 994 O O . GLU A 1 124 ? 11.682 31.381 -2.477 1.00 45.72 124 GLU A O 1
ATOM 999 N N . THR A 1 125 ? 9.505 30.949 -2.478 1.00 46.06 125 THR A N 1
ATOM 1000 C CA . THR A 1 125 ? 9.295 31.448 -3.856 1.00 46.06 125 THR A CA 1
ATOM 1001 C C . THR A 1 125 ? 8.808 32.898 -3.954 1.00 46.06 125 THR A C 1
ATOM 1003 O O . THR A 1 125 ? 8.447 33.340 -5.040 1.00 46.06 125 THR A O 1
ATOM 1006 N N . ALA A 1 126 ? 8.768 33.656 -2.852 1.00 45.19 126 ALA A N 1
ATOM 1007 C CA . ALA A 1 126 ? 8.326 35.059 -2.871 1.00 45.19 126 ALA A CA 1
ATOM 1008 C C . ALA A 1 126 ? 9.472 36.088 -2.818 1.00 45.19 126 ALA A C 1
ATOM 1010 O O . ALA A 1 126 ? 9.220 37.272 -3.019 1.00 45.19 126 ALA A O 1
ATOM 1011 N N . HIS A 1 127 ? 10.719 35.667 -2.572 1.00 45.84 127 HIS A N 1
ATOM 1012 C CA . HIS A 1 127 ? 11.853 36.594 -2.441 1.00 45.84 127 HIS A CA 1
ATOM 1013 C C . HIS A 1 127 ? 12.774 36.680 -3.669 1.00 45.84 127 HIS A C 1
ATOM 1015 O O . HIS A 1 127 ? 13.650 37.541 -3.688 1.00 45.84 127 HIS A O 1
ATOM 1021 N N . GLU A 1 128 ? 12.568 35.866 -4.712 1.00 44.44 128 GLU A N 1
ATOM 1022 C CA . GLU A 1 128 ? 13.447 35.857 -5.898 1.00 44.44 128 GLU A CA 1
ATOM 1023 C C . GLU A 1 128 ? 12.874 36.593 -7.128 1.00 44.44 128 GLU A C 1
ATOM 1025 O O . GLU A 1 128 ? 13.559 36.754 -8.135 1.00 44.44 128 GLU A O 1
ATOM 1030 N N . THR A 1 129 ? 11.651 37.129 -7.055 1.00 46.56 129 THR A N 1
ATOM 1031 C CA . THR A 1 129 ? 11.013 37.827 -8.194 1.00 46.56 129 THR A CA 1
ATOM 1032 C C . THR A 1 129 ? 11.115 39.356 -8.158 1.00 46.56 129 THR A C 1
ATOM 1034 O O . THR A 1 129 ? 10.544 40.013 -9.023 1.00 46.56 129 THR A O 1
ATOM 1037 N N . LEU A 1 130 ? 11.855 39.948 -7.211 1.00 50.97 130 LEU A N 1
ATOM 1038 C CA . LEU A 1 130 ? 12.003 41.412 -7.096 1.00 50.97 130 LEU A CA 1
ATOM 1039 C C . LEU A 1 130 ? 13.385 41.972 -7.482 1.00 50.97 130 LEU A C 1
ATOM 1041 O O . LEU A 1 130 ? 13.593 43.172 -7.346 1.00 50.97 130 LEU A O 1
ATOM 1045 N N . LEU A 1 131 ? 14.313 41.165 -8.017 1.00 52.50 131 LEU A N 1
ATOM 1046 C CA . LEU A 1 131 ? 15.626 41.666 -8.475 1.00 52.50 131 LEU A CA 1
ATOM 1047 C C . LEU A 1 131 ? 15.923 41.495 -9.975 1.00 52.50 131 LEU A C 1
ATOM 1049 O O . LEU A 1 131 ? 17.051 41.720 -10.408 1.00 52.50 131 LEU A O 1
ATOM 1053 N N . LYS A 1 132 ? 14.930 41.143 -10.799 1.00 48.25 132 LYS A N 1
ATOM 1054 C CA . LYS A 1 132 ? 15.093 41.084 -12.263 1.00 48.25 132 LYS A CA 1
ATOM 1055 C C . LYS A 1 132 ? 13.939 41.737 -13.016 1.00 48.25 132 LYS A C 1
ATOM 1057 O O . LYS A 1 132 ? 13.316 41.102 -13.852 1.00 48.25 132 LYS A O 1
ATOM 1062 N N . THR A 1 133 ? 13.702 43.023 -12.780 1.00 47.06 133 THR A N 1
ATOM 1063 C CA . THR A 1 133 ? 13.114 43.878 -13.822 1.00 47.06 133 THR A CA 1
ATOM 1064 C C . THR A 1 133 ? 13.444 45.341 -13.554 1.00 47.06 133 THR A C 1
ATOM 1066 O O . THR A 1 133 ? 12.806 45.954 -12.710 1.00 47.06 133 THR A O 1
ATOM 1069 N N . LYS A 1 134 ? 14.398 45.833 -14.356 1.00 37.59 134 LYS A N 1
ATOM 1070 C CA . LYS A 1 134 ? 14.722 47.229 -14.694 1.00 37.59 134 LYS A CA 1
ATOM 1071 C C . LYS A 1 134 ? 15.230 48.153 -13.592 1.00 37.59 134 LYS A C 1
ATOM 1073 O O . LYS A 1 134 ? 14.438 48.568 -12.728 1.00 37.59 134 LYS A O 1
#

pLDDT: mean 73.67, std 17.5, range [36.09, 96.75]

Sequence (134 aa):
MKVQTAIDTLEKVLAILKQYESVTVDEMLTDLSVRLSSARTNKPAQQPKVDDIPDYTAVIQKIKTMNKEEAISFLSRFKKDDIIAIGRQMNIKLKGKDQKKILIETIINHYGFIHLHTQRGKKETAHETLLKTK